Protein AF-A0A947XSB5-F1 (afdb_monomer)

Nearest PDB structures (foldseek):
  4mwa-assembly3_C  TM=9.799E-01  e=1.545E-04  Bacillus anthracis str. Sterne
  4mwa-assembly3_D  TM=9.714E-01  e=4.004E-04  Bacillus anthracis str. Sterne
  4mwa-assembly2_F  TM=9.753E-01  e=4.286E-04  Bacillus anthracis str. Sterne
  4g9p-assembly1_A  TM=9.814E-01  e=6.900E-04  Thermus thermophilus HB27
  3noy-assembly2_D  TM=9.780E-01  e=4.910E-04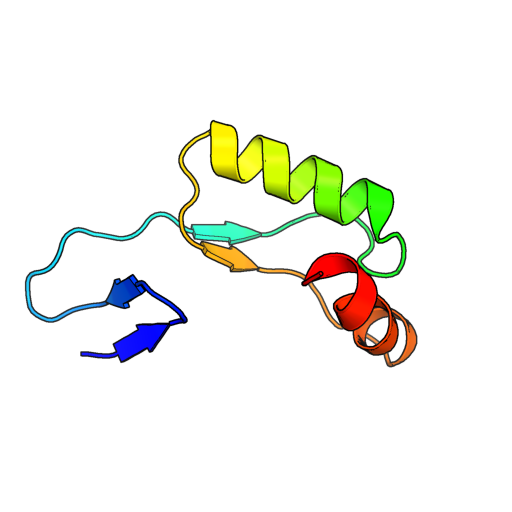  Aquifex aeolicus

Mean predicted aligned error: 2.43 Å

pLDDT: mean 96.46, std 5.2, range [58.88, 98.62]

Foldseek 3Di:
DDDDPPDDDDDPDDDAAEEEDPDDLLPLVSRLVVVVVCVVVPHPYYHYDDPDVSSVVSVVSNVD

Secondary structure (DSSP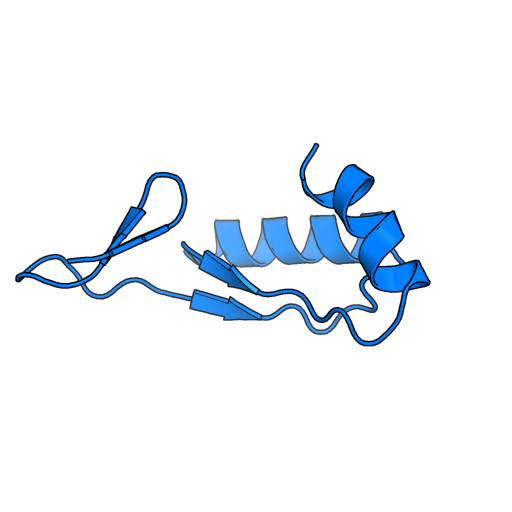, 8-state):
-EEETTEEESTTPPPPPEEE--S-TT-HHHHHHHHHHHHHTT-SEEE----SHHHHHHHHHH--

Radius of gyration: 13.03 Å; Cα contacts (8 Å, |Δi|>4): 76; chains: 1; bounding box: 35×19×27 Å

Sequence (64 aa):
MVRLGGIEIGGGRPVVVQSMTNTDTRNAEATLGQIERLTEAGCEIVRVAVPDDRAAQALGAIKA

Structure (mmCIF, N/CA/C/O backbone):
data_AF-A0A947XSB5-F1
#
_entry.id   AF-A0A947XSB5-F1
#
loop_
_atom_site.group_PDB
_atom_site.id
_atom_site.type_symbol
_atom_site.label_atom_id
_atom_site.label_alt_id
_atom_site.label_comp_id
_atom_site.label_asym_id
_atom_site.label_entity_id
_atom_site.label_seq_id
_atom_site.pdbx_PDB_ins_code
_atom_site.Cartn_x
_atom_site.Cartn_y
_atom_site.Cartn_z
_atom_site.occupancy
_atom_site.B_iso_or_equiv
_atom_site.auth_seq_id
_atom_site.auth_comp_id
_atom_site.auth_asym_id
_atom_site.auth_atom_id
_atom_site.pdbx_PDB_model_num
ATOM 1 N N . MET A 1 1 ? -21.121 -1.763 4.675 1.00 87.00 1 MET A N 1
ATOM 2 C CA . MET A 1 1 ? -19.853 -1.937 5.417 1.00 87.00 1 MET A CA 1
ATOM 3 C C . MET A 1 1 ? -18.912 -2.755 4.560 1.00 87.00 1 MET A C 1
ATOM 5 O O . MET A 1 1 ? -19.390 -3.637 3.855 1.00 87.00 1 MET A O 1
ATOM 9 N N . VAL A 1 2 ? -17.621 -2.441 4.574 1.00 96.38 2 VAL A N 1
ATOM 10 C CA . VAL A 1 2 ? -16.606 -3.152 3.783 1.00 96.38 2 VAL A CA 1
ATOM 11 C C . VAL A 1 2 ? -15.460 -3.538 4.703 1.00 96.38 2 VAL A C 1
ATOM 13 O O . VAL A 1 2 ? -15.080 -2.753 5.568 1.00 96.38 2 VAL A O 1
ATOM 16 N N . ARG A 1 3 ? -14.917 -4.741 4.520 1.00 96.19 3 ARG A N 1
ATOM 17 C CA . ARG A 1 3 ? -13.754 -5.221 5.262 1.00 96.19 3 ARG A CA 1
ATOM 18 C C . ARG A 1 3 ? -12.527 -5.219 4.355 1.00 96.19 3 ARG A C 1
ATOM 20 O O . ARG A 1 3 ? -12.560 -5.831 3.290 1.00 96.19 3 ARG A O 1
ATOM 27 N N . LEU A 1 4 ? -11.457 -4.563 4.794 1.00 95.44 4 LEU A N 1
ATOM 28 C CA . LEU A 1 4 ? -10.146 -4.581 4.151 1.00 95.44 4 LEU A CA 1
ATOM 29 C C . LEU A 1 4 ? -9.134 -5.185 5.132 1.00 95.44 4 LEU A C 1
ATOM 31 O O . LEU A 1 4 ? -8.749 -4.555 6.113 1.00 95.44 4 LEU A O 1
ATOM 35 N N . GLY A 1 5 ? -8.751 -6.444 4.905 1.00 92.06 5 GLY A N 1
ATOM 36 C CA . GLY A 1 5 ? -7.933 -7.194 5.860 1.00 92.06 5 GLY A CA 1
ATOM 37 C C . GLY A 1 5 ? -8.615 -7.302 7.233 1.00 92.06 5 GLY A C 1
ATOM 38 O O . GLY A 1 5 ? -9.685 -7.905 7.362 1.00 92.06 5 GLY A O 1
ATOM 39 N N . GLY A 1 6 ? -7.993 -6.724 8.263 1.00 93.12 6 GLY A N 1
ATOM 40 C CA . GLY A 1 6 ? -8.534 -6.647 9.627 1.00 93.12 6 GLY A CA 1
ATOM 41 C C . GLY A 1 6 ? -9.403 -5.416 9.918 1.00 93.12 6 GLY A C 1
ATOM 42 O O . GLY A 1 6 ? -9.982 -5.343 10.996 1.00 93.12 6 GLY A O 1
ATOM 43 N N . ILE A 1 7 ? -9.509 -4.466 8.983 1.00 95.00 7 ILE A N 1
ATOM 44 C CA . ILE A 1 7 ? -10.150 -3.163 9.203 1.00 95.00 7 ILE A CA 1
ATOM 45 C C . ILE A 1 7 ? -11.558 -3.159 8.599 1.00 95.00 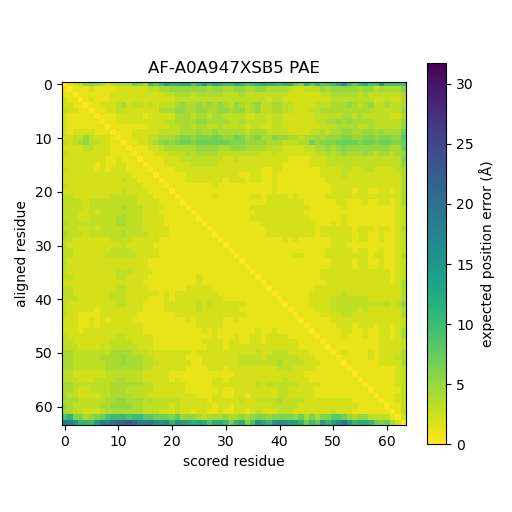7 ILE A C 1
ATOM 47 O O . ILE A 1 7 ? -11.767 -3.580 7.460 1.00 95.00 7 ILE A O 1
ATOM 51 N N . GLU A 1 8 ? -12.532 -2.656 9.353 1.00 96.44 8 GLU A N 1
ATOM 52 C CA . GLU A 1 8 ? -13.909 -2.463 8.894 1.00 96.44 8 GLU A CA 1
ATOM 53 C C . GLU A 1 8 ? -14.176 -0.979 8.619 1.00 96.44 8 GLU A C 1
ATOM 55 O O . GLU A 1 8 ? -13.946 -0.128 9.477 1.00 96.44 8 GLU A O 1
ATOM 60 N N . ILE A 1 9 ? -14.698 -0.681 7.428 1.00 97.50 9 ILE A N 1
ATOM 61 C CA . ILE A 1 9 ? -14.908 0.672 6.908 1.00 97.50 9 ILE A CA 1
ATOM 62 C C . ILE A 1 9 ? -16.409 0.932 6.695 1.00 97.50 9 ILE A C 1
ATOM 64 O O . ILE A 1 9 ? -17.139 0.121 6.101 1.00 97.50 9 ILE A O 1
ATOM 68 N N . GLY A 1 10 ? -16.856 2.109 7.145 1.00 96.31 10 GLY A N 1
ATOM 69 C CA . GLY A 1 10 ? -18.238 2.585 7.044 1.00 96.31 10 GLY A CA 1
ATOM 70 C C . GLY A 1 10 ? -19.147 2.087 8.173 1.00 96.31 10 GLY A C 1
ATOM 71 O O . GLY A 1 10 ? -18.709 1.410 9.097 1.00 96.31 10 GLY A O 1
ATOM 72 N N . GLY A 1 11 ? -20.437 2.432 8.105 1.00 94.88 11 GLY A N 1
ATOM 73 C CA . GLY A 1 11 ? -21.435 1.982 9.088 1.00 94.88 11 GLY A CA 1
ATOM 74 C C . GLY A 1 11 ? -21.301 2.618 10.477 1.00 94.88 11 GLY A C 1
ATOM 75 O O . GLY A 1 11 ? -21.548 1.946 11.469 1.00 94.88 11 GLY A O 1
ATOM 76 N N . GLY A 1 12 ? -20.878 3.885 10.558 1.00 95.31 12 GLY A N 1
ATOM 77 C CA . GLY A 1 12 ? -20.723 4.610 11.831 1.00 95.31 12 GLY A CA 1
ATOM 78 C C . GLY A 1 12 ? -19.409 4.341 12.575 1.00 95.31 12 GLY A C 1
ATOM 79 O O . GLY A 1 12 ? -19.223 4.839 13.681 1.00 95.31 12 GLY A O 1
ATOM 80 N N . ARG A 1 13 ? -18.490 3.573 11.980 1.00 95.00 13 ARG A N 1
ATOM 81 C CA . ARG A 1 13 ? -17.133 3.366 12.506 1.00 95.00 13 ARG A CA 1
ATOM 82 C C . ARG A 1 13 ? -16.252 4.610 12.320 1.00 95.00 13 ARG A C 1
ATOM 84 O O . ARG A 1 13 ? -16.567 5.430 11.453 1.00 95.00 13 ARG A O 1
ATOM 91 N N . PRO A 1 14 ? -15.148 4.742 13.084 1.00 95.62 14 PRO A N 1
ATOM 92 C CA . PRO A 1 14 ? -14.185 5.823 12.896 1.00 95.62 14 PRO A CA 1
ATOM 93 C C . PRO A 1 14 ? -13.689 5.937 11.449 1.00 95.62 14 PRO A C 1
ATOM 95 O O . PRO A 1 14 ? -13.621 4.945 10.719 1.00 95.62 14 PRO A O 1
ATOM 98 N N . VAL A 1 15 ? -13.345 7.160 11.039 1.00 96.50 15 VAL A N 1
ATOM 99 C CA . VAL A 1 15 ? -12.719 7.410 9.735 1.00 96.50 15 VAL A CA 1
ATOM 100 C C . VAL A 1 15 ? -11.307 6.832 9.755 1.00 96.50 15 VAL A C 1
ATOM 102 O O . VAL A 1 15 ? -10.514 7.197 10.616 1.00 96.50 15 VAL A O 1
ATOM 105 N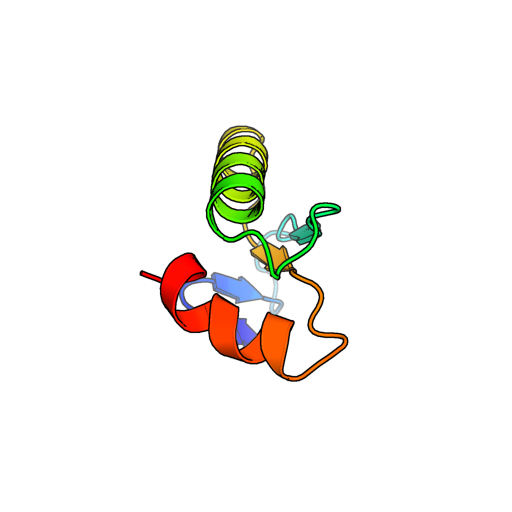 N . VAL A 1 16 ? -11.017 5.954 8.797 1.00 97.44 16 VAL A N 1
ATOM 106 C CA . VAL A 1 16 ? -9.730 5.261 8.678 1.00 97.44 16 VAL A CA 1
ATOM 107 C C . VAL A 1 16 ? -8.731 6.119 7.905 1.00 97.44 16 VAL A C 1
ATOM 109 O O . VAL A 1 16 ? -9.051 6.632 6.827 1.00 97.44 16 VAL A O 1
ATOM 112 N N . VAL A 1 17 ? -7.513 6.246 8.426 1.00 97.81 17 VAL A N 1
ATOM 113 C CA . VAL A 1 17 ? -6.414 6.978 7.789 1.00 97.81 17 VAL A CA 1
ATOM 114 C C . VAL A 1 17 ? -5.689 6.070 6.800 1.00 97.81 17 VAL A C 1
ATOM 116 O O . VAL A 1 17 ? -5.192 4.999 7.148 1.00 97.81 17 VAL A O 1
ATOM 119 N N . GLN A 1 18 ? -5.593 6.516 5.548 1.00 98.06 18 GLN A N 1
ATOM 120 C CA . GLN A 1 18 ? -4.877 5.811 4.487 1.00 98.06 18 GLN A CA 1
ATOM 121 C C . GLN A 1 18 ? -3.808 6.692 3.838 1.00 98.06 18 GLN A C 1
ATOM 123 O O . GLN A 1 18 ? -3.939 7.916 3.809 1.00 98.06 18 GLN A O 1
ATOM 128 N N . SER A 1 19 ? -2.790 6.064 3.255 1.00 98.44 19 SER A N 1
ATOM 129 C CA . SER A 1 19 ? -1.737 6.733 2.488 1.00 98.44 19 SER A CA 1
ATOM 130 C C . SER A 1 19 ? -1.260 5.863 1.320 1.00 98.44 19 SER A C 1
ATOM 132 O O . SER A 1 19 ? -1.716 4.735 1.126 1.00 98.44 19 SER A O 1
ATOM 134 N N . MET A 1 20 ? -0.352 6.392 0.503 1.00 98.50 20 MET A N 1
ATOM 135 C CA . MET A 1 20 ? 0.239 5.694 -0.636 1.00 98.50 20 MET A CA 1
ATOM 136 C C . MET A 1 20 ? 1.758 5.856 -0.622 1.00 98.50 20 MET A C 1
ATOM 138 O O . MET A 1 20 ? 2.263 6.952 -0.376 1.00 98.50 20 MET A O 1
ATOM 142 N N . THR A 1 21 ? 2.487 4.778 -0.906 1.00 98.56 21 THR A N 1
ATOM 143 C CA . THR A 1 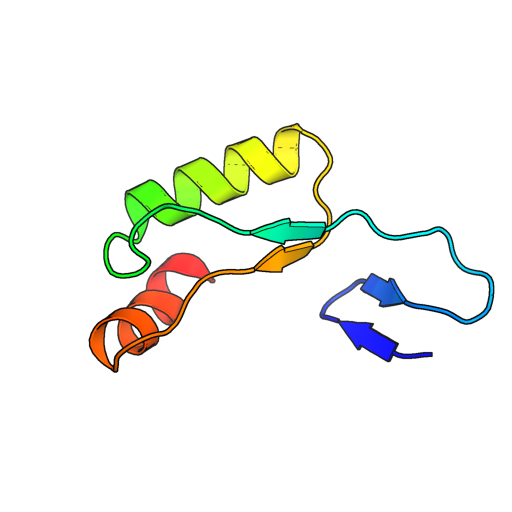21 ? 3.937 4.855 -1.100 1.00 98.56 21 THR A CA 1
ATOM 144 C C . THR A 1 21 ? 4.275 5.637 -2.371 1.00 98.56 21 THR A C 1
ATOM 146 O O . THR A 1 21 ? 3.506 5.672 -3.333 1.00 98.56 21 THR A O 1
ATOM 149 N N . ASN A 1 22 ? 5.443 6.276 -2.384 1.00 98.38 22 ASN A N 1
ATOM 150 C CA . ASN A 1 22 ? 5.993 6.948 -3.569 1.00 98.38 22 ASN A CA 1
ATOM 151 C C . ASN A 1 22 ? 7.322 6.330 -4.034 1.00 98.38 22 ASN A C 1
ATOM 153 O O . ASN A 1 22 ? 7.956 6.837 -4.956 1.00 98.38 22 ASN A O 1
ATOM 157 N N . THR A 1 23 ? 7.739 5.244 -3.389 1.00 98.50 23 THR A N 1
ATOM 158 C CA . THR A 1 23 ? 8.839 4.383 -3.811 1.00 98.50 23 THR A CA 1
ATOM 159 C C . THR A 1 23 ? 8.435 3.536 -5.013 1.00 98.50 23 THR A C 1
ATOM 161 O O . THR A 1 23 ? 7.259 3.243 -5.239 1.00 98.50 23 THR A O 1
ATOM 164 N N . ASP A 1 24 ? 9.428 3.131 -5.799 1.00 98.25 24 ASP A N 1
ATOM 165 C CA . ASP A 1 24 ? 9.221 2.149 -6.854 1.00 98.25 24 ASP A CA 1
ATOM 166 C C . ASP A 1 24 ? 8.93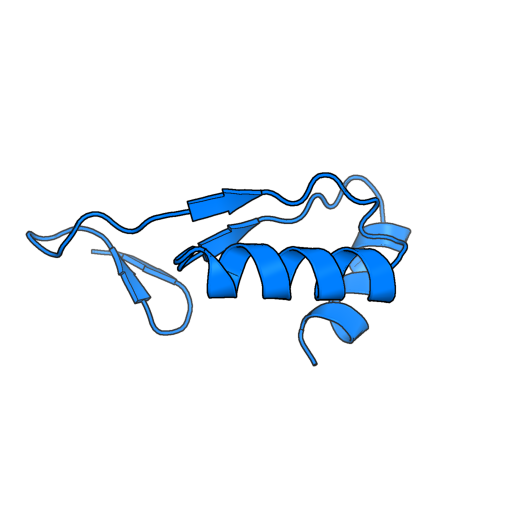7 0.780 -6.225 1.00 98.25 24 ASP A C 1
ATOM 168 O O . ASP A 1 24 ? 9.806 0.211 -5.568 1.00 98.25 24 ASP A O 1
ATOM 172 N N . THR A 1 25 ? 7.740 0.234 -6.449 1.00 98.44 25 THR A N 1
ATOM 173 C CA . THR A 1 25 ? 7.300 -1.054 -5.884 1.00 98.44 25 THR A CA 1
ATOM 174 C C . THR A 1 25 ? 8.194 -2.228 -6.291 1.00 98.44 25 THR A C 1
ATOM 176 O O . THR A 1 25 ? 8.255 -3.226 -5.580 1.00 98.44 25 THR A O 1
ATOM 179 N N . ARG A 1 26 ? 8.962 -2.101 -7.382 1.00 98.19 26 ARG A N 1
ATOM 180 C CA . ARG A 1 26 ? 9.981 -3.090 -7.782 1.00 98.19 26 ARG A CA 1
ATOM 181 C C . ARG A 1 26 ? 11.158 -3.151 -6.796 1.00 98.19 26 ARG A C 1
ATOM 183 O O . ARG A 1 26 ? 11.876 -4.145 -6.774 1.00 98.19 26 ARG A O 1
ATOM 190 N N . ASN A 1 27 ? 11.348 -2.119 -5.972 1.00 98.06 27 ASN A N 1
ATOM 191 C CA . ASN A 1 27 ? 12.268 -2.106 -4.840 1.00 98.06 27 ASN A CA 1
ATOM 192 C C . ASN A 1 27 ? 11.499 -2.417 -3.543 1.00 98.06 27 ASN A C 1
ATOM 194 O O . ASN A 1 27 ? 10.946 -1.525 -2.890 1.00 98.06 27 ASN A O 1
ATOM 198 N N . ALA A 1 28 ? 11.467 -3.701 -3.182 1.00 97.31 28 ALA A N 1
ATOM 199 C CA . ALA A 1 28 ? 10.731 -4.184 -2.016 1.00 97.31 28 ALA A CA 1
ATOM 200 C C . ALA A 1 28 ? 11.249 -3.582 -0.700 1.00 97.31 28 ALA A C 1
ATOM 202 O O . ALA A 1 28 ? 10.442 -3.149 0.114 1.00 97.31 28 ALA A O 1
ATOM 203 N N . GLU A 1 29 ? 12.569 -3.482 -0.518 1.00 97.81 29 GLU A N 1
ATOM 204 C CA . GLU A 1 29 ? 13.184 -2.943 0.703 1.00 97.81 29 GLU A CA 1
ATOM 205 C C . GLU A 1 29 ? 12.815 -1.470 0.919 1.00 97.81 29 GLU A C 1
ATOM 207 O O . GLU A 1 29 ? 12.340 -1.089 1.989 1.00 97.81 29 GLU A O 1
ATOM 212 N N . ALA A 1 30 ? 12.944 -0.640 -0.121 1.00 98.38 30 ALA A N 1
ATOM 213 C CA . ALA A 1 30 ? 12.562 0.768 -0.035 1.00 98.38 30 ALA A CA 1
ATOM 214 C C . ALA A 1 30 ? 11.057 0.937 0.235 1.00 98.38 30 ALA A C 1
ATOM 216 O O . ALA A 1 30 ? 10.659 1.820 1.002 1.00 98.38 30 ALA A O 1
ATOM 217 N N . THR A 1 31 ? 10.228 0.088 -0.382 1.00 98.50 31 THR A N 1
ATOM 218 C CA . THR A 1 31 ? 8.772 0.111 -0.197 1.00 98.50 31 THR A CA 1
ATOM 219 C C . THR A 1 31 ? 8.388 -0.293 1.225 1.00 98.50 31 THR A C 1
ATOM 221 O O . THR A 1 31 ? 7.606 0.418 1.855 1.00 98.50 31 THR A O 1
ATOM 224 N N . LEU A 1 32 ? 8.979 -1.366 1.761 1.00 98.06 32 LEU A N 1
ATOM 225 C CA . LEU A 1 32 ? 8.789 -1.818 3.143 1.00 98.06 32 LEU A CA 1
ATOM 226 C C . LEU A 1 32 ? 9.196 -0.739 4.146 1.00 98.06 32 LEU A C 1
ATOM 228 O O . LEU A 1 32 ? 8.375 -0.336 4.966 1.00 98.06 32 LEU A O 1
ATOM 232 N N . GLY A 1 33 ? 10.393 -0.165 4.006 1.00 98.25 33 GLY A N 1
ATOM 233 C CA . GLY A 1 33 ? 10.842 0.896 4.908 1.00 98.25 33 GLY A CA 1
ATOM 234 C C . GLY A 1 33 ? 9.949 2.143 4.864 1.00 98.25 33 GLY A C 1
ATOM 235 O O . GLY A 1 33 ? 9.821 2.863 5.853 1.00 98.25 33 GLY A O 1
ATOM 236 N N . GLN A 1 34 ? 9.301 2.439 3.731 1.00 98.62 34 GLN A N 1
ATOM 237 C CA . GLN A 1 34 ? 8.297 3.506 3.675 1.00 98.62 34 GLN A CA 1
ATOM 238 C C . GLN A 1 34 ? 6.968 3.105 4.329 1.00 98.62 34 GLN A C 1
ATOM 240 O O . GLN A 1 34 ? 6.368 3.944 5.001 1.00 98.62 34 GLN A O 1
ATOM 245 N N . ILE A 1 35 ? 6.507 1.866 4.137 1.00 98.31 35 ILE A N 1
ATOM 246 C CA . ILE A 1 35 ? 5.309 1.330 4.800 1.00 98.31 35 ILE A CA 1
ATOM 247 C C . ILE A 1 35 ? 5.472 1.398 6.322 1.00 98.31 35 ILE A C 1
ATOM 249 O O . ILE A 1 35 ? 4.552 1.855 6.999 1.00 98.31 35 ILE A O 1
ATOM 253 N N . GLU A 1 36 ? 6.640 1.030 6.852 1.00 98.12 36 GLU A N 1
ATOM 254 C CA . GLU A 1 36 ? 6.966 1.128 8.281 1.00 98.12 36 GLU A CA 1
ATOM 255 C C . GLU A 1 36 ? 6.809 2.566 8.788 1.00 98.12 36 GLU A C 1
ATOM 257 O O . GLU A 1 36 ? 6.008 2.810 9.688 1.00 98.12 36 GLU A O 1
ATOM 262 N N . ARG A 1 37 ? 7.448 3.547 8.133 1.00 98.50 37 ARG A N 1
ATOM 263 C CA . ARG A 1 37 ? 7.325 4.969 8.514 1.00 98.50 37 ARG A CA 1
ATOM 264 C C . ARG A 1 37 ? 5.892 5.498 8.438 1.00 98.50 37 ARG A C 1
ATOM 266 O O . ARG A 1 37 ? 5.492 6.320 9.257 1.00 98.50 37 ARG A O 1
ATOM 273 N N . LEU A 1 38 ? 5.116 5.071 7.438 1.00 98.44 38 LEU A N 1
ATOM 274 C CA . LEU A 1 38 ? 3.702 5.444 7.330 1.00 98.44 38 LEU A CA 1
ATOM 275 C C . LEU A 1 38 ? 2.890 4.846 8.483 1.00 98.44 38 LEU A C 1
ATOM 277 O O . LEU A 1 38 ? 2.046 5.534 9.052 1.00 98.44 38 LEU A O 1
ATOM 281 N N . THR A 1 39 ? 3.162 3.593 8.839 1.00 97.00 39 THR A N 1
ATOM 282 C CA . THR A 1 39 ? 2.498 2.892 9.944 1.00 97.00 39 THR A CA 1
ATOM 283 C C . THR A 1 39 ? 2.830 3.549 11.284 1.00 97.00 39 THR A C 1
ATOM 285 O O . THR A 1 39 ? 1.923 3.836 12.061 1.00 97.00 39 THR A O 1
ATOM 288 N N . GLU A 1 40 ? 4.102 3.886 11.525 1.00 98.12 40 GLU A N 1
ATOM 289 C CA . GLU A 1 40 ? 4.551 4.641 12.707 1.00 98.12 40 GLU A CA 1
ATOM 290 C C . GLU A 1 40 ? 3.877 6.017 12.818 1.00 98.12 40 GLU A C 1
ATOM 292 O O . GLU A 1 40 ? 3.568 6.472 13.918 1.00 98.12 40 GLU A O 1
ATOM 297 N N . ALA A 1 41 ? 3.586 6.663 11.685 1.00 98.25 41 ALA A N 1
ATOM 298 C CA . ALA A 1 41 ? 2.847 7.923 11.631 1.00 98.25 41 ALA A CA 1
ATOM 299 C C . ALA A 1 41 ? 1.320 7.769 11.825 1.00 98.25 41 ALA A C 1
ATOM 301 O O . ALA A 1 41 ? 0.600 8.768 11.782 1.00 98.25 41 ALA A O 1
ATOM 302 N N . GLY A 1 42 ? 0.813 6.548 12.028 1.00 97.25 42 GLY A N 1
ATOM 303 C CA . GLY A 1 42 ? -0.606 6.263 12.260 1.00 97.25 42 GLY A CA 1
ATOM 304 C C . GLY A 1 42 ? -1.412 5.926 11.002 1.00 97.25 42 GLY A C 1
ATOM 305 O O . GLY A 1 42 ? -2.638 5.999 11.027 1.00 97.25 42 GLY A O 1
ATOM 306 N N . CYS A 1 43 ? -0.758 5.577 9.891 1.00 97.88 43 CYS A N 1
ATOM 307 C CA . CYS A 1 43 ? -1.452 5.091 8.702 1.00 97.88 43 CYS A CA 1
ATOM 308 C C . CYS A 1 43 ? -1.994 3.673 8.931 1.00 97.88 43 CYS A C 1
ATOM 310 O O . CYS A 1 43 ? -1.240 2.759 9.248 1.00 97.88 43 CYS A O 1
ATOM 312 N N . GLU A 1 44 ? -3.289 3.470 8.699 1.00 97.81 44 GLU A N 1
ATOM 313 C CA . GLU A 1 44 ? -3.956 2.177 8.898 1.00 97.81 44 GLU A CA 1
ATOM 314 C C . GLU A 1 44 ? -4.026 1.359 7.599 1.00 97.81 44 GLU A C 1
ATOM 316 O O . GLU A 1 44 ? -4.031 0.129 7.623 1.00 97.81 44 GLU A O 1
ATOM 321 N N . ILE A 1 45 ? -4.078 2.035 6.444 1.00 97.94 45 ILE A N 1
ATOM 322 C CA . ILE A 1 45 ? -4.119 1.404 5.118 1.00 97.94 45 ILE A CA 1
ATOM 323 C C . ILE A 1 45 ? -3.062 2.036 4.218 1.00 97.94 45 ILE A C 1
ATOM 325 O O . ILE A 1 45 ? -3.136 3.224 3.909 1.00 97.94 45 ILE A O 1
ATOM 329 N N . VAL A 1 46 ? -2.117 1.236 3.724 1.00 98.06 46 VAL A N 1
ATOM 330 C CA . VAL A 1 46 ? -1.113 1.696 2.757 1.00 98.06 46 VAL A CA 1
ATOM 331 C C . VAL A 1 46 ? -1.402 1.128 1.372 1.00 98.06 46 VAL A C 1
ATOM 333 O O . VAL A 1 46 ? -1.595 -0.075 1.199 1.00 98.06 46 VAL A O 1
ATOM 336 N N . ARG A 1 47 ? -1.409 2.002 0.366 1.00 98.31 47 ARG A N 1
ATOM 337 C CA . ARG A 1 47 ? -1.505 1.640 -1.049 1.00 98.31 47 ARG A CA 1
ATOM 338 C C . ARG A 1 47 ? -0.126 1.656 -1.707 1.00 98.31 47 ARG A C 1
ATOM 340 O O . ARG A 1 47 ? 0.673 2.551 -1.450 1.00 98.31 47 ARG A O 1
ATOM 347 N N . VAL A 1 48 ? 0.111 0.713 -2.612 1.00 98.12 48 VAL A N 1
ATOM 348 C CA . VAL A 1 48 ? 1.314 0.639 -3.459 1.00 98.12 48 VAL A CA 1
ATOM 349 C C . VAL A 1 48 ? 0.909 0.659 -4.935 1.00 98.12 48 VAL A C 1
ATOM 351 O O . VAL A 1 48 ? -0.204 0.250 -5.280 1.00 98.12 48 VAL A O 1
ATOM 354 N N . ALA A 1 49 ? 1.771 1.175 -5.810 1.00 98.50 49 ALA A N 1
ATOM 355 C C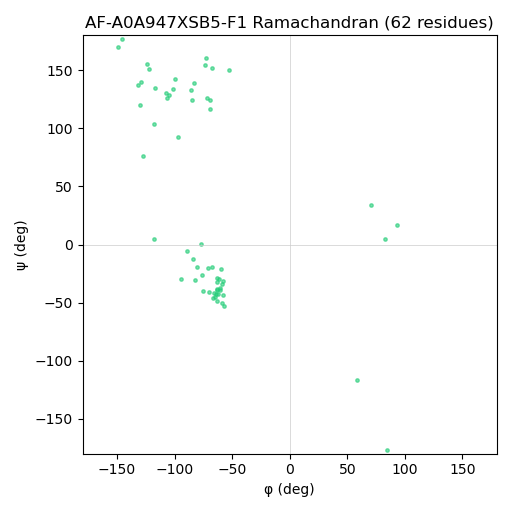A . ALA A 1 49 ? 1.510 1.202 -7.247 1.00 98.50 49 ALA A CA 1
ATOM 356 C C . ALA A 1 49 ? 1.896 -0.135 -7.896 1.00 98.50 49 ALA A C 1
ATOM 358 O O . ALA A 1 49 ? 2.950 -0.686 -7.614 1.00 98.50 49 ALA A O 1
ATOM 359 N N . VAL A 1 50 ? 1.082 -0.633 -8.827 1.00 98.31 50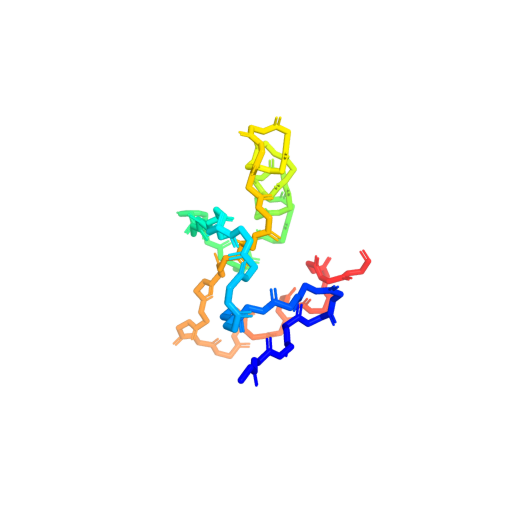 VAL A N 1
ATOM 360 C CA . VAL A 1 50 ? 1.416 -1.828 -9.620 1.00 98.31 50 VAL A CA 1
ATOM 361 C C . VAL A 1 50 ? 1.266 -1.490 -11.107 1.00 98.31 50 VAL A C 1
ATOM 363 O O . VAL A 1 50 ? 0.242 -1.808 -11.705 1.00 98.31 50 VAL A O 1
ATOM 366 N N . PRO A 1 51 ? 2.225 -0.747 -11.695 1.00 97.88 51 PRO A N 1
ATOM 367 C CA . PRO A 1 51 ? 2.132 -0.308 -13.088 1.00 97.88 51 PRO A CA 1
ATOM 368 C C . PRO A 1 51 ? 2.527 -1.390 -14.102 1.00 97.88 51 PRO A C 1
ATOM 370 O O . PRO A 1 51 ? 2.191 -1.264 -15.276 1.00 97.88 51 PRO A O 1
ATOM 373 N N . ASP A 1 52 ? 3.268 -2.415 -13.675 1.00 98.44 52 ASP A N 1
ATOM 374 C CA . ASP A 1 52 ? 3.794 -3.470 -14.539 1.00 98.44 52 ASP A CA 1
ATOM 375 C C . ASP A 1 52 ? 3.908 -4.819 -13.801 1.00 98.44 52 ASP A C 1
ATOM 377 O O . ASP A 1 52 ? 3.769 -4.905 -12.576 1.00 98.44 52 ASP A O 1
ATOM 381 N N . ASP A 1 53 ? 4.185 -5.883 -14.559 1.00 98.44 53 ASP A N 1
ATOM 382 C CA . ASP A 1 53 ? 4.310 -7.245 -14.027 1.00 98.44 53 ASP A CA 1
ATOM 383 C C . ASP A 1 53 ? 5.471 -7.399 -13.036 1.00 98.44 53 ASP A C 1
ATOM 385 O O . ASP A 1 53 ? 5.399 -8.221 -12.123 1.00 98.44 53 ASP A O 1
ATOM 389 N N . ARG A 1 54 ? 6.543 -6.605 -13.169 1.00 97.75 54 ARG A N 1
ATOM 390 C CA . ARG A 1 54 ? 7.680 -6.660 -12.235 1.00 97.75 54 ARG A CA 1
ATOM 391 C C . ARG A 1 54 ? 7.279 -6.111 -10.870 1.00 97.75 54 ARG A C 1
ATOM 393 O O . ARG A 1 54 ? 7.638 -6.694 -9.850 1.00 97.75 54 ARG A O 1
ATOM 400 N N . ALA A 1 55 ? 6.509 -5.025 -10.841 1.00 98.19 55 ALA A N 1
ATOM 401 C CA . ALA A 1 55 ? 5.928 -4.497 -9.614 1.00 98.19 55 ALA A CA 1
ATOM 402 C C . ALA A 1 55 ? 4.955 -5.506 -8.984 1.00 98.19 55 ALA A C 1
ATOM 404 O O . ALA A 1 55 ? 4.969 -5.689 -7.769 1.00 98.19 55 ALA A O 1
ATOM 405 N N . ALA A 1 56 ? 4.164 -6.215 -9.798 1.00 98.12 56 ALA A N 1
ATOM 406 C CA . ALA A 1 56 ? 3.261 -7.256 -9.307 1.00 98.12 56 ALA A CA 1
ATOM 407 C C . ALA A 1 56 ? 4.025 -8.429 -8.664 1.00 98.12 56 ALA A C 1
ATOM 409 O O . ALA A 1 56 ? 3.653 -8.895 -7.588 1.00 98.12 56 ALA A O 1
ATOM 410 N N . GLN A 1 57 ? 5.125 -8.869 -9.283 1.00 97.75 57 GLN A N 1
ATOM 411 C CA . GLN A 1 57 ? 5.989 -9.933 -8.757 1.00 97.75 57 GLN A CA 1
ATOM 412 C C . GLN A 1 57 ? 6.640 -9.555 -7.416 1.00 97.75 57 GLN A C 1
ATOM 414 O O . GLN A 1 57 ? 6.823 -10.421 -6.560 1.00 97.75 57 GLN A O 1
ATOM 419 N N . ALA A 1 58 ? 6.936 -8.270 -7.194 1.00 97.31 58 ALA A N 1
ATOM 420 C CA . ALA A 1 58 ? 7.529 -7.784 -5.948 1.00 97.31 58 ALA A CA 1
ATOM 421 C C . ALA A 1 58 ? 6.567 -7.820 -4.742 1.00 97.31 58 ALA A C 1
ATOM 423 O O . ALA A 1 58 ? 7.024 -7.852 -3.599 1.00 97.31 58 ALA A O 1
ATOM 424 N N . LEU A 1 59 ? 5.244 -7.877 -4.962 1.00 97.50 59 LEU A N 1
ATOM 425 C CA . LEU A 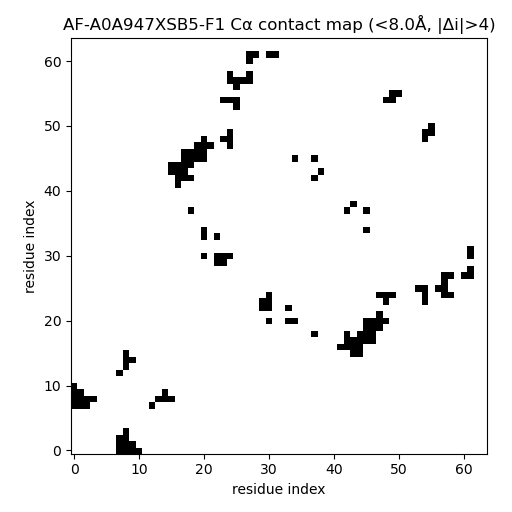1 59 ? 4.249 -7.872 -3.878 1.00 97.50 59 LEU A CA 1
ATOM 426 C C . LEU A 1 59 ? 4.426 -9.028 -2.887 1.00 97.50 59 LEU A C 1
ATOM 428 O O . LEU A 1 59 ? 4.129 -8.864 -1.705 1.00 97.50 59 LEU A O 1
ATOM 432 N N . GLY A 1 60 ? 4.921 -10.182 -3.346 1.00 96.50 60 GLY A N 1
ATOM 433 C CA . GLY A 1 60 ? 5.193 -11.327 -2.476 1.00 96.50 60 GLY A CA 1
ATOM 434 C C . GLY A 1 60 ? 6.230 -11.015 -1.394 1.00 96.50 60 GLY A C 1
ATOM 435 O O . GLY A 1 60 ? 6.046 -11.416 -0.252 1.00 96.50 60 GLY A O 1
ATOM 436 N N . ALA A 1 61 ? 7.269 -10.247 -1.735 1.00 95.81 61 ALA A N 1
ATOM 437 C CA . ALA A 1 61 ? 8.301 -9.823 -0.790 1.00 95.81 61 ALA A CA 1
ATOM 438 C C . ALA A 1 61 ? 7.833 -8.688 0.137 1.00 95.81 61 ALA A C 1
ATOM 440 O O . ALA A 1 61 ? 8.345 -8.559 1.239 1.00 95.81 61 ALA A O 1
ATOM 441 N N . ILE A 1 62 ? 6.862 -7.875 -0.297 1.00 95.44 62 ILE A N 1
ATOM 442 C CA . ILE A 1 62 ? 6.326 -6.744 0.484 1.00 95.44 62 ILE A CA 1
ATOM 443 C C . ILE A 1 62 ? 5.260 -7.197 1.496 1.00 95.44 62 ILE A C 1
ATOM 445 O O . ILE A 1 62 ? 5.090 -6.573 2.536 1.00 95.44 62 ILE A O 1
ATOM 449 N N . LYS A 1 63 ? 4.506 -8.261 1.197 1.00 88.50 63 LYS A N 1
ATOM 450 C CA . LYS A 1 63 ? 3.432 -8.771 2.068 1.00 88.50 63 LYS A CA 1
ATOM 451 C C . LYS A 1 63 ? 3.936 -9.711 3.183 1.00 88.50 63 LYS A C 1
ATOM 453 O O . LYS A 1 63 ? 3.134 -10.073 4.041 1.00 88.50 63 LYS A O 1
ATOM 458 N N . ALA A 1 64 ? 5.186 -10.170 3.097 1.00 58.88 64 ALA A N 1
ATOM 459 C CA . ALA A 1 64 ? 5.732 -11.253 3.918 1.00 58.88 64 ALA A CA 1
ATOM 460 C C . ALA A 1 64 ? 5.722 -10.955 5.425 1.00 58.88 64 ALA A C 1
ATOM 462 O O . ALA A 1 64 ? 5.953 -9.787 5.803 1.00 58.88 64 ALA A O 1
#

Solvent-accessible surface area (backbone atoms only — not comparable to full-atom values): 3954 Å² total; per-residue (Å²): 114,48,75,59,92,94,46,69,44,57,86,89,48,76,88,83,46,65,49,67,65,88,56,60,38,66,40,36,68,63,36,45,59,48,51,51,55,40,40,76,73,61,39,77,42,81,43,75,66,66,92,46,71,62,25,54,64,26,47,64,72,56,70,106